Protein AF-A0A925AB16-F1 (afdb_monomer_lite)

Sequence (66 aa):
MKRFTIVCRLLVTSVPHVLGYADSPGEAVTMARKFTQEGKRDVRIGDGQVEKHFDTESFAKEYGVR

pLDDT: mean 86.97, std 9.47, range [58.19, 95.06]

Foldseek 3Di:
DFFKWKWADDPVDPDTHTPDTHNDLQVNLVVQVVVVVVVGPRIWMAGPVVRDIDDSVVSCVVRVHD

Radius of gyration: 10.9 Å; chains: 1; bounding box: 30×16×27 Å

Secondary structure (DSSP, 8-state):
---EEEEE--TT-SSPEEEEEESSHHHHHHHHHHHHHTT-SSEEEEETTTTEEEEHHHHHHHTT--

Structure (mmCIF, N/CA/C/O backbone):
data_AF-A0A925AB16-F1
#
_entry.id   AF-A0A925AB16-F1
#
loop_
_atom_site.group_PDB
_atom_site.id
_atom_site.type_symbol
_atom_site.label_atom_id
_atom_site.label_alt_id
_atom_site.label_comp_id
_atom_site.label_asym_id
_atom_site.label_entity_id
_atom_site.label_seq_id
_atom_site.pdbx_PDB_ins_code
_atom_site.Cartn_x
_atom_site.Cartn_y
_atom_site.Cartn_z
_atom_site.occupancy
_atom_site.B_iso_or_equiv
_atom_site.auth_seq_id
_atom_site.auth_comp_id
_atom_site.auth_asym_id
_atom_site.auth_atom_id
_atom_site.pdbx_PDB_model_num
ATOM 1 N N . MET A 1 1 ? 6.083 9.133 15.242 1.00 58.19 1 MET A N 1
ATOM 2 C CA . MET A 1 1 ? 6.898 8.185 14.449 1.00 58.19 1 MET A CA 1
ATOM 3 C C . MET A 1 1 ? 5.988 7.613 13.386 1.00 58.19 1 MET A C 1
ATOM 5 O O . MET A 1 1 ? 4.936 7.109 13.755 1.00 58.19 1 MET A O 1
ATOM 9 N N . LYS A 1 2 ? 6.364 7.721 12.109 1.00 63.78 2 LYS A N 1
ATOM 10 C CA . LYS A 1 2 ? 5.568 7.182 11.003 1.00 63.78 2 LYS A CA 1
ATOM 11 C C . LYS A 1 2 ? 5.651 5.660 11.021 1.00 63.78 2 LYS A C 1
ATOM 13 O O . LYS A 1 2 ? 6.746 5.112 10.931 1.00 63.78 2 LYS A O 1
ATOM 18 N N . ARG A 1 3 ? 4.510 5.000 11.224 1.00 81.69 3 ARG A N 1
ATOM 19 C CA . ARG A 1 3 ? 4.432 3.549 11.461 1.00 81.69 3 ARG A CA 1
ATOM 20 C C . ARG A 1 3 ? 4.476 2.741 10.166 1.00 81.69 3 ARG A C 1
ATOM 22 O O . ARG A 1 3 ? 5.043 1.650 10.150 1.00 81.69 3 ARG A O 1
ATOM 29 N N . PHE A 1 4 ? 3.905 3.284 9.093 1.00 91.19 4 PHE A N 1
ATOM 30 C CA . PHE A 1 4 ? 3.773 2.583 7.822 1.00 91.19 4 PHE A CA 1
ATOM 31 C C . PHE A 1 4 ? 4.627 3.237 6.743 1.00 91.19 4 PHE A C 1
ATOM 33 O O . PHE A 1 4 ? 4.654 4.461 6.611 1.00 91.19 4 PHE A O 1
ATOM 40 N N . THR A 1 5 ? 5.300 2.415 5.946 1.00 92.12 5 THR A N 1
ATOM 41 C CA . THR A 1 5 ? 6.147 2.859 4.835 1.00 92.12 5 THR A CA 1
ATOM 42 C C . THR A 1 5 ? 5.587 2.310 3.537 1.00 92.12 5 THR A C 1
ATOM 44 O O . THR A 1 5 ? 5.416 1.105 3.401 1.00 92.12 5 THR A O 1
ATOM 47 N N . ILE A 1 6 ? 5.310 3.171 2.565 1.00 93.38 6 ILE A N 1
ATOM 48 C CA . ILE A 1 6 ? 4.906 2.741 1.231 1.00 93.38 6 ILE A CA 1
ATOM 49 C C . ILE A 1 6 ? 6.174 2.597 0.401 1.00 93.38 6 ILE A C 1
ATOM 51 O O . ILE A 1 6 ? 6.954 3.543 0.285 1.00 93.38 6 ILE A O 1
ATOM 55 N N . VAL A 1 7 ? 6.380 1.422 -0.179 1.00 91.38 7 VAL A N 1
ATOM 56 C CA . VAL A 1 7 ? 7.549 1.110 -1.000 1.00 91.38 7 VAL A CA 1
ATOM 57 C C . VAL A 1 7 ? 7.119 0.584 -2.361 1.00 91.38 7 VAL A C 1
ATOM 59 O O . VAL A 1 7 ? 6.055 -0.017 -2.488 1.00 91.38 7 VAL A O 1
ATOM 62 N N . CYS A 1 8 ? 7.951 0.762 -3.379 1.00 89.25 8 CYS A N 1
ATOM 63 C CA . CYS A 1 8 ? 7.837 0.015 -4.626 1.00 89.25 8 CYS A CA 1
ATOM 64 C C . CYS A 1 8 ? 9.140 -0.710 -4.942 1.00 89.25 8 CYS A C 1
ATOM 66 O O . CYS A 1 8 ? 10.236 -0.265 -4.582 1.00 89.25 8 CYS A O 1
ATOM 68 N N . ARG A 1 9 ? 9.034 -1.849 -5.628 1.00 75.81 9 ARG A N 1
ATOM 69 C CA . ARG A 1 9 ? 10.216 -2.522 -6.158 1.00 75.81 9 ARG A CA 1
ATOM 70 C C . ARG A 1 9 ? 10.686 -1.784 -7.408 1.00 75.81 9 ARG A C 1
ATOM 72 O O . ARG A 1 9 ? 9.929 -1.612 -8.359 1.00 75.81 9 ARG A O 1
ATOM 79 N N . LEU A 1 10 ? 11.947 -1.368 -7.419 1.00 67.06 10 LEU A N 1
ATOM 80 C CA . LEU A 1 10 ? 12.588 -0.908 -8.644 1.00 67.06 10 LEU A CA 1
ATOM 81 C C . LEU A 1 10 ? 13.073 -2.128 -9.430 1.00 67.06 10 LEU A C 1
ATOM 83 O O . LEU A 1 10 ? 13.649 -3.051 -8.861 1.00 67.06 10 LEU A O 1
ATOM 87 N N . LEU A 1 11 ? 12.883 -2.118 -10.750 1.00 66.12 11 LEU A N 1
ATOM 88 C CA . LEU A 1 11 ? 13.361 -3.191 -11.635 1.00 66.12 11 LEU A CA 1
ATOM 89 C C . LEU A 1 11 ? 14.894 -3.333 -11.628 1.00 66.12 11 LEU A C 1
ATOM 91 O O . LEU A 1 11 ? 15.415 -4.371 -12.019 1.00 66.12 11 LEU A O 1
ATOM 95 N N . VAL A 1 12 ? 15.604 -2.289 -11.192 1.00 63.47 12 VAL A N 1
ATOM 96 C CA . VAL A 1 12 ? 17.059 -2.147 -11.337 1.00 63.47 12 VAL A CA 1
ATOM 97 C C . VAL A 1 12 ? 17.809 -2.384 -10.020 1.00 63.47 12 VAL A C 1
ATOM 99 O O . VAL A 1 12 ? 19.014 -2.616 -10.040 1.00 63.47 12 VAL A O 1
ATOM 102 N N . THR A 1 13 ? 17.129 -2.340 -8.867 1.00 60.28 13 THR A N 1
ATOM 103 C CA . THR A 1 13 ? 17.784 -2.423 -7.552 1.00 60.28 13 THR A CA 1
A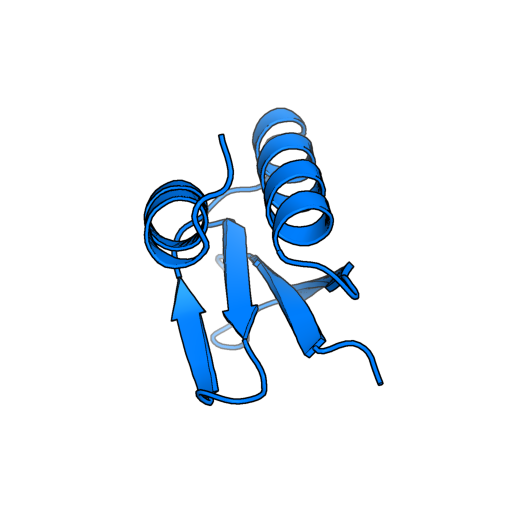TOM 104 C C . THR A 1 13 ? 17.092 -3.413 -6.625 1.00 60.28 13 THR A C 1
ATOM 106 O O . THR A 1 13 ? 15.868 -3.472 -6.543 1.00 60.28 13 THR A O 1
ATOM 109 N N . SER A 1 14 ? 17.889 -4.155 -5.855 1.00 65.62 14 SER A N 1
ATOM 110 C CA . SER A 1 14 ? 17.406 -5.086 -4.823 1.00 65.62 14 SER A CA 1
ATOM 111 C C . SER A 1 14 ? 16.745 -4.384 -3.632 1.00 65.62 14 SER A C 1
ATOM 113 O O . SER A 1 14 ? 16.050 -5.026 -2.849 1.00 65.62 14 SER A O 1
ATOM 115 N N . VAL A 1 15 ? 16.967 -3.074 -3.487 1.00 70.75 15 VAL A N 1
ATOM 116 C CA . VAL A 1 15 ? 16.434 -2.261 -2.392 1.00 70.75 15 VAL A CA 1
ATOM 117 C C . VAL A 1 15 ? 15.100 -1.634 -2.821 1.00 70.75 15 VAL A C 1
ATOM 119 O O . VAL A 1 15 ? 15.065 -0.975 -3.867 1.00 70.75 15 VAL A O 1
ATOM 122 N N . PRO A 1 16 ? 14.008 -1.827 -2.055 1.00 77.12 16 PRO A N 1
ATOM 123 C CA . PR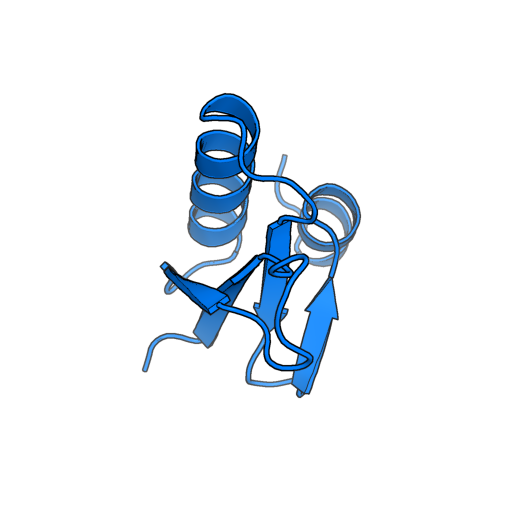O A 1 16 ? 12.738 -1.152 -2.299 1.00 77.12 16 PRO A CA 1
ATOM 124 C C . PRO A 1 16 ? 12.905 0.366 -2.217 1.00 77.12 16 PRO A C 1
ATOM 126 O O . PRO A 1 16 ? 13.555 0.879 -1.306 1.00 77.12 16 PRO A O 1
ATOM 129 N N . HIS A 1 17 ? 12.298 1.092 -3.149 1.00 86.94 17 HIS A N 1
ATOM 130 C CA . HIS A 1 17 ? 12.276 2.547 -3.104 1.00 86.94 17 HIS A CA 1
ATOM 131 C C . HIS A 1 17 ? 11.108 3.020 -2.246 1.00 86.94 17 HIS A C 1
ATOM 133 O O . HIS A 1 17 ? 9.970 2.607 -2.467 1.00 86.94 17 HIS A O 1
ATOM 139 N N . VAL A 1 18 ? 11.387 3.886 -1.273 1.00 90.50 18 VAL A N 1
ATOM 140 C CA . VAL A 1 18 ? 10.357 4.471 -0.412 1.00 90.50 18 VAL A CA 1
ATOM 141 C C . VAL A 1 18 ? 9.614 5.556 -1.184 1.00 90.50 18 VAL A C 1
ATOM 143 O O . VAL A 1 18 ? 10.209 6.536 -1.618 1.00 90.50 18 VAL A O 1
ATOM 146 N N . LEU A 1 19 ? 8.306 5.372 -1.336 1.00 90.38 19 LEU A N 1
ATOM 147 C CA . LEU A 1 19 ? 7.401 6.320 -1.985 1.00 90.38 19 LEU A CA 1
ATOM 148 C C . LEU A 1 19 ? 6.780 7.301 -0.990 1.00 90.38 19 LEU A C 1
ATOM 150 O O . LEU A 1 19 ? 6.452 8.428 -1.352 1.00 90.38 19 LEU A O 1
ATOM 154 N N . GLY A 1 20 ? 6.597 6.878 0.260 1.00 91.44 20 GLY A N 1
ATOM 155 C CA . GLY A 1 20 ? 5.968 7.707 1.276 1.00 91.44 20 GLY A CA 1
ATOM 156 C C . GLY A 1 20 ? 5.834 7.009 2.619 1.00 91.44 20 GLY A C 1
ATOM 157 O O . GLY A 1 20 ? 6.224 5.855 2.794 1.00 91.44 20 GLY A O 1
ATOM 158 N N . TYR A 1 21 ? 5.250 7.730 3.568 1.00 93.69 21 TYR A N 1
ATOM 159 C CA . TYR A 1 21 ? 5.084 7.279 4.942 1.00 93.69 21 TYR A CA 1
ATOM 160 C C . TYR A 1 21 ? 3.725 7.706 5.474 1.00 93.69 21 TYR A C 1
ATOM 162 O O . TYR A 1 21 ? 3.374 8.878 5.312 1.00 93.69 21 TYR A O 1
ATOM 170 N N . ALA A 1 22 ? 3.040 6.804 6.170 1.00 92.94 22 ALA A N 1
ATOM 171 C CA . ALA A 1 22 ? 1.724 7.036 6.751 1.00 92.94 22 ALA A CA 1
ATOM 172 C C . ALA A 1 22 ? 1.726 6.811 8.265 1.00 92.94 22 ALA A C 1
ATOM 174 O O . ALA A 1 22 ? 2.484 5.982 8.790 1.00 92.94 22 ALA A O 1
ATOM 175 N N . ASP A 1 23 ? 0.827 7.510 8.951 1.00 90.31 23 ASP A N 1
ATOM 176 C CA . ASP A 1 23 ? 0.631 7.368 10.396 1.00 90.31 23 ASP A CA 1
ATOM 177 C C . ASP A 1 23 ? -0.549 6.437 10.729 1.00 90.31 23 ASP A C 1
ATOM 179 O O . ASP A 1 23 ? -0.617 5.893 11.832 1.00 90.31 23 ASP A O 1
ATOM 183 N N . SER A 1 24 ? -1.440 6.175 9.764 1.00 91.75 24 SER A N 1
ATOM 184 C CA . SER A 1 24 ? -2.583 5.264 9.921 1.00 91.75 24 SER A CA 1
ATOM 185 C C . SER A 1 24 ? -2.697 4.228 8.788 1.00 91.75 24 SER A C 1
ATOM 187 O O . SER A 1 24 ? -2.251 4.492 7.667 1.00 91.75 24 SER A O 1
ATOM 189 N N . PRO A 1 25 ? -3.339 3.065 9.032 1.00 92.12 25 PRO A N 1
ATOM 190 C CA . PRO A 1 25 ? -3.559 2.062 7.990 1.00 92.12 25 PRO A CA 1
ATOM 191 C C . PRO A 1 25 ? -4.386 2.584 6.807 1.00 92.12 25 PRO A C 1
ATOM 193 O O . PRO A 1 25 ? -4.054 2.316 5.655 1.00 92.12 25 PRO A O 1
ATOM 196 N N . GLY A 1 26 ? -5.439 3.367 7.073 1.00 94.19 26 GLY A N 1
ATOM 197 C CA . GLY A 1 26 ? -6.299 3.924 6.022 1.00 94.19 26 GLY A CA 1
ATOM 198 C C . GLY A 1 26 ? -5.554 4.885 5.095 1.00 94.19 26 GLY A C 1
ATOM 199 O O . GLY A 1 26 ? -5.708 4.839 3.872 1.00 94.19 26 GLY A O 1
ATOM 200 N N . GLU A 1 27 ? -4.683 5.712 5.667 1.00 94.38 27 GLU A N 1
ATOM 201 C CA . GLU A 1 27 ? -3.821 6.615 4.907 1.00 94.38 27 GLU A CA 1
ATOM 202 C C . GLU A 1 27 ? -2.792 5.836 4.068 1.00 94.38 27 GLU A C 1
ATOM 204 O O . GLU A 1 27 ? -2.595 6.145 2.891 1.00 94.38 27 GLU A O 1
ATOM 209 N N . ALA A 1 28 ? -2.194 4.777 4.629 1.00 93.94 28 ALA A N 1
ATOM 210 C CA . ALA A 1 28 ? -1.252 3.915 3.914 1.00 93.94 28 ALA A CA 1
ATOM 211 C C . ALA A 1 28 ? -1.894 3.250 2.685 1.00 93.94 28 ALA A C 1
ATOM 213 O O . ALA A 1 28 ? -1.315 3.276 1.596 1.00 93.94 28 ALA A O 1
ATOM 214 N N . VAL A 1 29 ? -3.109 2.708 2.837 1.00 94.81 29 VAL A N 1
ATOM 215 C CA . VAL A 1 29 ? -3.880 2.105 1.735 1.00 94.81 29 VAL A CA 1
ATOM 216 C C . VAL A 1 29 ? -4.228 3.149 0.679 1.00 94.81 29 VAL A C 1
ATOM 218 O O . VAL A 1 29 ? -4.029 2.906 -0.511 1.00 94.81 29 VAL A O 1
ATOM 221 N N . THR A 1 30 ? -4.691 4.328 1.098 1.00 95.00 30 THR A N 1
ATOM 222 C CA . THR A 1 30 ? -5.04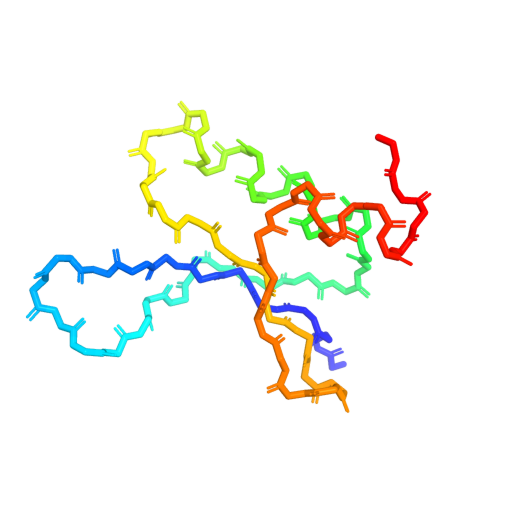3 5.422 0.181 1.00 95.00 30 THR A 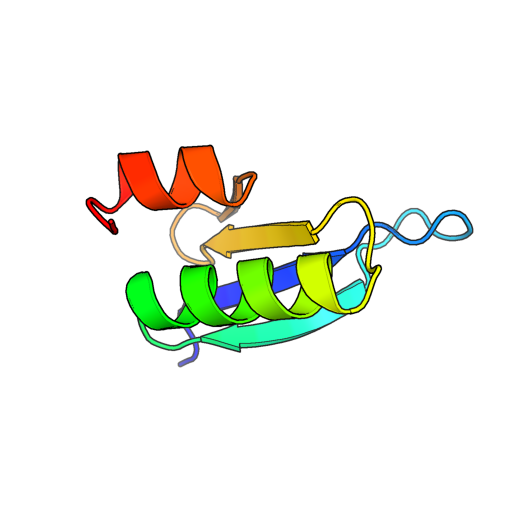CA 1
ATOM 223 C C . THR A 1 30 ? -3.838 5.851 -0.657 1.00 95.00 30 THR A C 1
ATOM 225 O O . THR A 1 30 ? -3.936 5.945 -1.882 1.00 95.00 30 THR A O 1
ATOM 228 N N . MET A 1 31 ? -2.679 6.049 -0.022 1.00 95.06 31 MET A N 1
ATOM 229 C CA . MET A 1 31 ? -1.439 6.377 -0.727 1.00 95.06 31 MET A CA 1
ATOM 230 C C . MET A 1 31 ? -1.000 5.260 -1.674 1.00 95.06 31 MET A C 1
ATOM 232 O O . MET A 1 31 ? -0.677 5.530 -2.829 1.00 95.06 31 MET A O 1
ATOM 236 N N . ALA A 1 32 ? -1.013 4.004 -1.225 1.00 93.81 32 ALA A N 1
ATOM 237 C CA . ALA A 1 32 ? -0.600 2.875 -2.054 1.00 93.81 32 ALA A CA 1
ATOM 238 C C . ALA A 1 32 ? -1.493 2.701 -3.298 1.00 93.81 32 ALA A C 1
ATOM 240 O O . ALA A 1 32 ? -0.983 2.498 -4.406 1.00 93.81 32 ALA A O 1
ATOM 241 N N . ARG A 1 33 ? -2.817 2.859 -3.148 1.00 94.00 33 ARG A N 1
ATOM 242 C CA . ARG A 1 33 ? -3.773 2.853 -4.270 1.00 94.00 33 ARG A CA 1
ATOM 243 C C . ARG A 1 33 ? -3.501 4.008 -5.234 1.00 94.00 33 ARG A C 1
ATOM 245 O O . ARG A 1 33 ? -3.451 3.780 -6.441 1.00 94.00 33 ARG A O 1
ATOM 252 N N . LYS A 1 34 ? -3.242 5.217 -4.722 1.00 94.94 34 LYS A N 1
ATOM 253 C CA . LYS A 1 34 ? -2.887 6.381 -5.547 1.00 94.94 34 LYS A CA 1
ATOM 254 C C . LYS A 1 34 ? -1.618 6.136 -6.371 1.00 94.94 34 LYS A C 1
ATOM 256 O O . LYS A 1 34 ? -1.640 6.325 -7.581 1.00 94.94 34 LYS A O 1
ATOM 261 N N . PHE A 1 35 ? -0.543 5.633 -5.763 1.00 92.88 35 PHE A N 1
ATOM 262 C CA . PHE A 1 35 ? 0.689 5.322 -6.500 1.00 92.88 35 PHE A CA 1
ATOM 263 C C . PHE A 1 35 ? 0.489 4.235 -7.561 1.00 92.88 35 PHE A C 1
ATOM 265 O O . PHE A 1 35 ? 1.079 4.302 -8.639 1.00 92.88 35 PHE A O 1
ATOM 272 N N . THR A 1 36 ? -0.370 3.256 -7.284 1.00 91.00 36 THR A N 1
ATOM 273 C CA . THR A 1 36 ? -0.737 2.228 -8.265 1.00 91.00 36 THR A CA 1
ATOM 274 C C . THR A 1 36 ? -1.481 2.843 -9.457 1.00 91.00 36 THR A C 1
ATOM 276 O O . THR A 1 36 ? -1.170 2.526 -10.604 1.00 91.00 36 THR A O 1
ATOM 279 N N . GLN A 1 37 ? -2.404 3.781 -9.211 1.00 92.12 37 GLN A N 1
ATOM 280 C CA . GLN A 1 37 ? 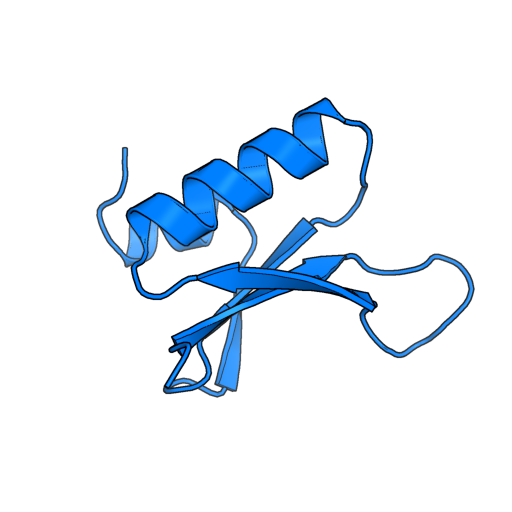-3.106 4.536 -10.261 1.00 92.12 37 GLN A CA 1
ATOM 281 C C . GLN A 1 37 ? -2.163 5.438 -11.075 1.00 92.12 37 GLN A C 1
ATOM 283 O O . GLN A 1 37 ? -2.349 5.591 -12.278 1.00 92.12 37 GLN A O 1
ATOM 288 N N . GLU A 1 38 ? -1.112 5.975 -10.451 1.00 90.69 38 GLU A N 1
ATOM 289 C CA . GLU A 1 38 ? -0.037 6.732 -11.116 1.00 90.69 38 GLU A CA 1
ATOM 290 C C . GLU A 1 38 ? 0.921 5.841 -11.939 1.00 90.69 38 GLU A C 1
ATOM 292 O O . GLU A 1 38 ? 1.894 6.327 -12.517 1.00 90.69 38 GLU A O 1
ATOM 297 N N . GLY A 1 39 ? 0.671 4.530 -12.001 1.00 88.31 39 GLY A N 1
ATOM 298 C CA . GLY A 1 39 ? 1.439 3.582 -12.807 1.00 88.31 39 GLY A CA 1
ATOM 299 C C . GLY A 1 39 ? 2.670 3.005 -12.109 1.00 88.31 39 GLY A C 1
ATOM 300 O O . GLY A 1 39 ? 3.483 2.337 -12.759 1.00 88.31 39 GLY A O 1
ATOM 301 N N . LYS A 1 40 ? 2.835 3.219 -10.794 1.00 89.19 40 LYS A N 1
ATOM 302 C CA . LYS A 1 40 ? 3.864 2.511 -10.021 1.00 89.19 40 LYS A CA 1
ATOM 303 C C . LYS A 1 40 ? 3.495 1.032 -9.930 1.00 89.19 40 LYS A C 1
ATOM 305 O O . LYS A 1 40 ? 2.356 0.672 -9.650 1.00 89.19 40 LYS A O 1
ATOM 310 N N . ARG A 1 41 ? 4.479 0.168 -10.166 1.00 84.50 41 ARG A N 1
ATOM 311 C CA . ARG A 1 41 ? 4.334 -1.291 -10.075 1.00 84.50 41 ARG A CA 1
ATOM 312 C C . ARG A 1 41 ? 4.893 -1.795 -8.751 1.00 84.50 41 ARG A C 1
ATOM 314 O O . ARG A 1 41 ? 5.743 -1.137 -8.154 1.00 84.50 41 ARG A O 1
ATOM 321 N N . ASP A 1 42 ? 4.410 -2.954 -8.311 1.00 87.62 42 ASP A N 1
ATOM 322 C CA . ASP A 1 42 ? 4.848 -3.623 -7.080 1.00 87.62 42 ASP A CA 1
ATOM 323 C C . ASP A 1 42 ? 4.815 -2.719 -5.835 1.00 87.62 42 ASP A C 1
ATOM 325 O O . ASP A 1 42 ? 5.734 -2.745 -5.011 1.00 87.62 42 ASP A O 1
ATOM 329 N N . VAL A 1 43 ? 3.764 -1.901 -5.702 1.00 91.75 43 VAL A N 1
ATOM 330 C CA . VAL A 1 43 ? 3.549 -1.067 -4.514 1.00 91.75 43 VAL A CA 1
ATOM 33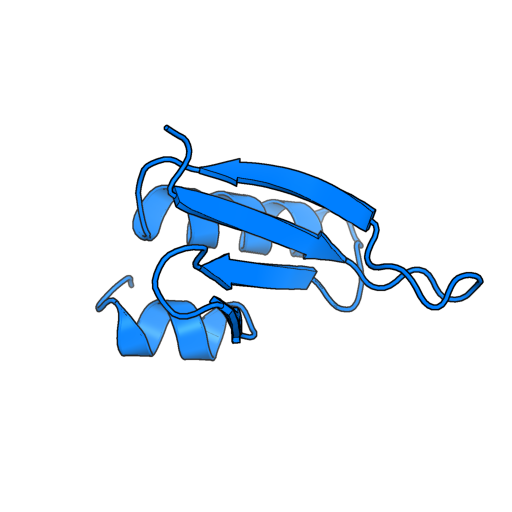1 C C . VAL A 1 43 ? 3.192 -1.961 -3.325 1.00 91.75 43 VAL A C 1
ATOM 333 O O . VAL A 1 43 ? 2.315 -2.820 -3.413 1.00 91.75 43 VAL A O 1
ATOM 336 N N . ARG A 1 44 ? 3.889 -1.768 -2.206 1.00 92.88 44 ARG A N 1
ATOM 337 C CA . ARG A 1 44 ? 3.714 -2.513 -0.956 1.00 92.88 44 ARG A CA 1
ATOM 338 C C . ARG A 1 44 ? 3.710 -1.569 0.234 1.00 92.88 44 ARG A C 1
ATOM 340 O O . ARG A 1 44 ? 4.300 -0.492 0.186 1.00 92.88 44 ARG A O 1
ATOM 347 N N . ILE A 1 45 ? 3.076 -2.001 1.314 1.00 94.06 45 ILE A N 1
ATOM 348 C CA . ILE A 1 45 ? 3.022 -1.281 2.584 1.00 94.06 45 ILE A CA 1
ATOM 349 C C . ILE A 1 45 ? 3.828 -2.080 3.606 1.00 94.06 45 ILE A C 1
ATOM 351 O O . ILE A 1 45 ? 3.517 -3.236 3.880 1.00 94.06 45 ILE A O 1
ATOM 355 N N . GLY A 1 46 ? 4.891 -1.485 4.135 1.00 91.94 46 GLY A N 1
ATOM 356 C CA . GLY A 1 46 ? 5.644 -1.990 5.275 1.00 91.94 46 GLY A CA 1
ATOM 357 C C . GLY A 1 46 ? 5.046 -1.484 6.582 1.00 91.94 46 GLY A C 1
ATOM 358 O O . GLY A 1 46 ? 4.821 -0.282 6.707 1.00 91.94 46 GLY A O 1
ATOM 359 N N . ASP A 1 47 ? 4.820 -2.367 7.554 1.00 90.00 47 ASP A N 1
ATOM 360 C CA . ASP A 1 47 ? 4.570 -1.976 8.949 1.00 90.00 47 ASP A CA 1
ATOM 361 C C . ASP A 1 47 ? 5.863 -2.166 9.750 1.00 90.00 47 ASP A C 1
ATOM 363 O O . ASP A 1 47 ? 6.379 -3.281 9.867 1.00 90.00 47 ASP A O 1
ATOM 367 N N . GLY A 1 48 ? 6.385 -1.065 10.295 1.00 83.69 48 GLY A N 1
ATOM 368 C CA . GLY A 1 48 ? 7.613 -1.057 11.088 1.00 83.69 48 GLY A CA 1
ATOM 369 C C . GLY A 1 48 ? 7.495 -1.753 12.446 1.00 83.69 48 GLY A C 1
ATOM 370 O O . GLY A 1 48 ? 8.519 -2.025 13.058 1.00 83.69 48 GLY A O 1
ATOM 371 N N . GLN A 1 49 ? 6.286 -2.060 12.931 1.00 83.88 49 GLN A N 1
ATOM 372 C CA . GLN A 1 49 ? 6.107 -2.815 14.179 1.00 83.88 49 GLN A CA 1
ATOM 373 C C . GLN A 1 49 ? 6.246 -4.325 13.998 1.00 83.88 49 GLN A C 1
ATOM 375 O O . GLN A 1 49 ? 6.705 -5.010 14.905 1.00 83.88 49 GLN A O 1
ATOM 380 N N . VAL A 1 50 ? 5.823 -4.843 12.846 1.00 84.56 50 VAL A N 1
ATOM 381 C CA . VAL A 1 50 ? 5.869 -6.283 12.536 1.00 84.56 50 VAL A CA 1
ATOM 382 C C . VAL A 1 50 ? 6.967 -6.626 11.528 1.00 84.56 50 VAL A C 1
ATOM 384 O O . VAL A 1 50 ? 7.052 -7.769 11.089 1.00 84.56 50 VAL A O 1
ATOM 387 N N . GLU A 1 51 ? 7.771 -5.631 11.134 1.00 82.62 51 GLU A N 1
ATOM 388 C CA . GLU A 1 51 ? 8.888 -5.731 10.183 1.00 82.62 51 GLU A CA 1
ATOM 389 C C . GLU A 1 51 ? 8.526 -6.471 8.883 1.00 82.62 51 GLU A C 1
ATOM 391 O O . GLU A 1 51 ? 9.328 -7.191 8.285 1.00 82.62 51 GLU A O 1
ATOM 396 N N . LYS A 1 52 ? 7.283 -6.291 8.420 1.00 86.44 52 LYS A N 1
ATOM 397 C CA . LYS A 1 52 ? 6.720 -7.029 7.286 1.00 86.44 52 LYS A CA 1
ATOM 398 C C . LYS A 1 52 ? 6.150 -6.090 6.238 1.00 86.44 52 LYS A C 1
ATOM 400 O O . LYS A 1 52 ? 5.573 -5.054 6.555 1.00 86.44 52 LYS A O 1
ATOM 405 N N . HIS A 1 53 ? 6.286 -6.501 4.979 1.00 88.12 53 HIS A N 1
ATOM 406 C CA . HIS A 1 53 ? 5.667 -5.849 3.833 1.00 88.12 53 HIS A CA 1
ATOM 407 C C . HIS A 1 53 ? 4.462 -6.646 3.343 1.00 88.12 53 HIS A C 1
ATOM 409 O O . HIS A 1 53 ? 4.521 -7.871 3.218 1.00 88.12 53 HIS A O 1
ATOM 415 N N . PHE A 1 54 ? 3.408 -5.925 2.998 1.00 90.75 54 PHE A N 1
ATOM 416 C CA . PHE A 1 54 ? 2.144 -6.452 2.512 1.00 90.75 54 PHE A CA 1
ATOM 417 C C . PHE A 1 54 ? 1.829 -5.830 1.152 1.00 90.75 54 PHE A C 1
ATOM 419 O O . PHE A 1 54 ? 2.187 -4.677 0.893 1.00 90.75 54 PHE A O 1
ATOM 426 N N . ASP A 1 55 ? 1.158 -6.570 0.273 1.00 92.19 55 ASP A N 1
ATOM 427 C CA . ASP A 1 55 ? 0.441 -5.929 -0.829 1.00 92.19 55 ASP A CA 1
ATOM 428 C C . ASP A 1 55 ? -0.727 -5.091 -0.275 1.00 92.19 55 ASP A C 1
ATOM 430 O O . ASP A 1 55 ? -1.169 -5.280 0.862 1.00 92.19 55 ASP A O 1
ATOM 434 N N . THR A 1 56 ? -1.200 -4.129 -1.065 1.00 91.56 56 THR A N 1
ATOM 435 C CA . THR A 1 56 ? -2.193 -3.146 -0.616 1.00 91.56 56 THR A CA 1
ATOM 436 C C . THR A 1 56 ? -3.499 -3.778 -0.138 1.00 91.56 56 THR A C 1
ATOM 438 O O . THR A 1 56 ? -4.049 -3.325 0.862 1.00 91.56 56 THR A O 1
ATOM 441 N N . GLU A 1 57 ? -3.982 -4.829 -0.800 1.00 92.25 57 GLU A N 1
ATOM 442 C CA . GLU A 1 57 ? -5.286 -5.426 -0.493 1.00 92.25 57 GLU A CA 1
ATOM 443 C C . GLU A 1 57 ? -5.206 -6.391 0.698 1.00 92.25 57 GLU A C 1
ATOM 445 O O . GLU A 1 57 ? -6.081 -6.379 1.566 1.00 92.25 57 GLU A O 1
ATOM 450 N N . SER A 1 58 ? -4.121 -7.161 0.819 1.00 92.62 58 SER A N 1
ATOM 451 C CA . SER A 1 58 ? -3.832 -7.955 2.017 1.00 92.62 58 SER A CA 1
ATOM 452 C C . SER A 1 58 ? -3.673 -7.061 3.242 1.00 92.62 58 SER A C 1
ATOM 454 O O . SER A 1 58 ? -4.219 -7.373 4.297 1.00 92.62 58 SER A O 1
ATOM 456 N N . PHE A 1 59 ? -2.975 -5.928 3.105 1.00 93.75 59 PHE A N 1
ATOM 457 C CA . PHE A 1 59 ? -2.861 -4.941 4.177 1.00 93.75 59 PHE A CA 1
ATOM 458 C C . PHE A 1 59 ? -4.229 -4.352 4.541 1.00 93.75 59 PHE A C 1
ATOM 460 O O . PHE A 1 59 ? -4.583 -4.292 5.714 1.00 93.75 59 PHE A O 1
ATOM 467 N N . ALA A 1 60 ? -5.033 -3.958 3.551 1.00 93.25 60 ALA A N 1
ATOM 468 C CA . ALA A 1 60 ? -6.367 -3.422 3.808 1.00 93.25 60 ALA A CA 1
ATOM 469 C C . ALA A 1 60 ? -7.235 -4.425 4.588 1.00 93.25 60 ALA A C 1
ATOM 471 O O . ALA A 1 60 ? -7.859 -4.061 5.583 1.00 93.25 60 ALA A O 1
ATOM 472 N N . LYS A 1 61 ? -7.193 -5.707 4.212 1.00 92.94 61 LYS A N 1
ATOM 473 C CA . LYS A 1 61 ? -7.909 -6.778 4.911 1.00 92.94 61 LYS A CA 1
ATOM 474 C C . LYS A 1 61 ? -7.413 -6.997 6.344 1.00 92.94 61 LYS A C 1
ATOM 476 O O . LYS A 1 61 ? -8.239 -7.100 7.246 1.00 92.94 61 LYS A O 1
ATOM 481 N N . GLU A 1 62 ? -6.098 -7.059 6.548 1.00 91.25 62 GLU A N 1
ATOM 482 C CA . GLU A 1 62 ? -5.473 -7.299 7.860 1.00 91.25 62 GLU A CA 1
ATOM 483 C C . GLU A 1 62 ? -5.821 -6.193 8.870 1.00 91.25 62 GLU A C 1
ATOM 485 O O . GLU A 1 62 ? -6.133 -6.473 10.025 1.00 91.25 62 GLU A O 1
ATOM 490 N N . TYR A 1 63 ? -5.827 -4.932 8.424 1.00 89.69 63 TYR A N 1
ATOM 491 C CA . TYR A 1 63 ? -6.077 -3.766 9.281 1.00 89.69 63 TYR A CA 1
ATOM 492 C C . TYR A 1 63 ? -7.530 -3.263 9.225 1.00 89.69 63 TYR A C 1
ATOM 494 O O . TYR A 1 63 ? -7.834 -2.204 9.775 1.00 89.69 63 TYR A O 1
ATOM 502 N N . GLY A 1 64 ? -8.437 -3.998 8.569 1.00 90.75 64 GLY A N 1
ATOM 503 C CA . GLY A 1 64 ? -9.866 -3.666 8.505 1.00 90.75 64 GLY A CA 1
ATOM 504 C C . GLY A 1 64 ? -10.198 -2.387 7.725 1.00 90.75 64 GLY A C 1
ATOM 505 O O . GLY A 1 64 ? -11.204 -1.737 8.009 1.00 90.75 64 GLY A O 1
ATOM 506 N N . VAL A 1 65 ? -9.364 -2.012 6.755 1.00 88.88 65 VAL A N 1
ATOM 507 C CA . VAL A 1 65 ? -9.574 -0.866 5.860 1.00 88.88 65 VAL A CA 1
ATOM 508 C C . VAL A 1 65 ? -10.417 -1.306 4.656 1.00 88.88 65 VAL A C 1
ATOM 510 O O . VAL A 1 65 ? -10.137 -2.337 4.049 1.00 88.88 65 VAL A O 1
ATOM 513 N N . ARG A 1 66 ? -11.448 -0.528 4.304 1.00 76.38 66 ARG A N 1
ATOM 514 C CA . ARG A 1 66 ? -12.283 -0.725 3.103 1.00 76.38 66 ARG A CA 1
ATOM 515 C C . ARG A 1 66 ? -11.846 0.225 1.988 1.00 76.38 66 ARG A C 1
ATOM 517 O O . ARG A 1 66 ? -11.780 1.437 2.272 1.00 76.38 66 ARG A O 1
#